Protein AF-A0AAE0YCP2-F1 (afdb_monomer)

Organism: NCBI:txid231223

Nearest PDB structures (foldseek):
  4xsq-assembly1_A  TM=8.798E-01  e=7.492E-06  Branchiostoma floridae
  7la8-assembly2_B  TM=8.928E-01  e=1.113E-05  Petromyzon marinus
  3zyo-assembly1_A  TM=9.001E-01  e=2.636E-04  Mus musculus
  5z8x-assembly2_B  TM=7.435E-01  e=1.338E-04  Homo sapiens
  6nig-assembly2_D  TM=6.924E-01  e=7.184E-05  Homo sapiens

Secondary structure (DSSP, 8-state):
-----------------PPP-TT--TTEEEE-SSS--EEEE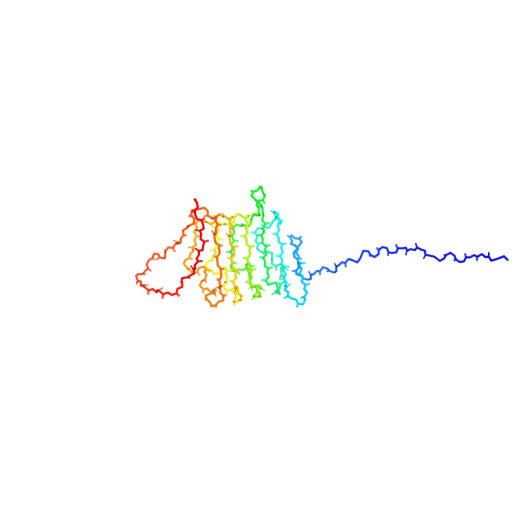--TT--S--TTS-TT--EEEEE--SSS-B---EE-GGGGTT-TT--EEEEESB---EE-TTTTTT-TT--EEE--SS---EE-TTTTGGGTTT--EEE-TT-TT-EEPP-SS------------B----

InterPro domains:
  IPR001611 Leucine-rich repeat [PF13855] (85-143)
  IPR001611 Leucine-rich repeat [PS51450] (109-130)
  IPR003591 Leucine-rich repeat, typical subtype [SM00369] (83-106)
  IPR003591 Leucine-rich repeat, typical subtype [SM00369] (107-130)
  IPR032675 Leucine-rich repeat domain superfamily [G3DSA:3.80.10.10] (21-161)
  IPR051432 Voltage and calcium-activated potassium channel auxiliary protein [PTHR46473] (5-148)

Solvent-accessible surface area (backbone atoms only — not comparable to full-atom values): 9627 Å² total; per-residue (Å²): 135,93,79,80,84,83,76,80,83,76,78,74,78,71,71,77,72,72,73,76,64,81,40,55,44,91,60,38,53,64,50,72,70,101,82,61,27,36,38,42,30,59,42,72,81,41,48,60,60,68,84,49,51,36,50,68,31,24,33,42,37,41,45,38,37,94,93,55,48,19,54,27,37,56,45,44,41,75,54,39,62,66,33,45,47,22,32,33,43,36,41,30,23,32,50,30,39,45,64,42,54,52,24,50,51,60,28,68,48,25,28,35,42,33,50,27,43,26,47,29,40,55,45,54,81,50,36,59,58,63,28,69,90,42,52,76,44,47,35,45,27,54,26,70,76,57,43,77,47,76,76,87,85,72,96,72,92,76,94,83,76,84,71,72,68,51,59,63,80,130

Structure (mmCIF, N/CA/C/O backbone):
data_AF-A0AAE0YCP2-F1
#
_entry.id   AF-A0AAE0YCP2-F1
#
loop_
_atom_site.group_PDB
_atom_site.id
_atom_site.type_symbol
_atom_site.label_atom_id
_atom_site.label_alt_id
_atom_site.label_comp_id
_atom_site.label_asym_id
_atom_site.label_entity_id
_atom_site.label_seq_id
_atom_site.pdbx_PDB_ins_code
_atom_site.Cartn_x
_atom_site.Cartn_y
_atom_site.Cartn_z
_atom_site.occupancy
_atom_site.B_iso_or_equiv
_atom_site.auth_seq_id
_atom_site.auth_comp_id
_atom_site.auth_asym_id
_atom_site.auth_atom_id
_atom_site.pdbx_PDB_model_num
ATOM 1 N N . MET A 1 1 ? 56.111 -36.171 -32.754 1.00 43.03 1 MET A N 1
ATOM 2 C CA . MET A 1 1 ? 55.865 -34.806 -32.250 1.00 43.03 1 MET A CA 1
ATOM 3 C C . MET A 1 1 ? 54.371 -34.660 -32.035 1.00 43.03 1 MET A C 1
ATOM 5 O O . MET A 1 1 ? 53.627 -34.749 -33.002 1.00 43.03 1 MET A O 1
ATOM 9 N N . LEU A 1 2 ? 53.944 -34.565 -30.774 1.00 36.25 2 LEU A N 1
ATOM 10 C CA . LEU A 1 2 ? 52.559 -34.279 -30.406 1.00 36.25 2 LEU A CA 1
ATOM 11 C C . LEU A 1 2 ? 52.202 -32.866 -30.884 1.00 36.25 2 LEU A C 1
ATOM 13 O O . LEU A 1 2 ? 52.979 -31.943 -30.649 1.00 36.25 2 LEU A O 1
ATOM 17 N N . SER A 1 3 ? 51.030 -32.685 -31.489 1.00 43.91 3 SER A N 1
ATOM 18 C CA . SER A 1 3 ? 50.400 -31.367 -31.561 1.00 43.91 3 SER A CA 1
ATOM 19 C C . SER A 1 3 ? 49.013 -31.469 -30.942 1.00 43.91 3 SER A C 1
ATOM 21 O O . SER A 1 3 ? 48.233 -32.369 -31.250 1.00 43.91 3 SER A O 1
ATOM 23 N N . ILE A 1 4 ? 48.812 -30.618 -29.947 1.00 54.03 4 ILE A N 1
ATOM 24 C CA . ILE A 1 4 ? 47.793 -30.691 -28.911 1.00 54.03 4 ILE A CA 1
ATOM 25 C C . ILE A 1 4 ? 46.485 -30.133 -29.473 1.00 54.03 4 ILE A C 1
ATOM 27 O O . ILE A 1 4 ? 46.449 -29.053 -30.058 1.00 54.03 4 ILE A O 1
ATOM 31 N N . ILE A 1 5 ? 45.413 -30.894 -29.281 1.00 50.81 5 ILE A N 1
ATOM 32 C CA . ILE A 1 5 ? 44.034 -30.524 -29.587 1.00 50.81 5 ILE A CA 1
ATOM 33 C C . ILE A 1 5 ? 43.684 -29.317 -28.703 1.00 50.81 5 ILE A C 1
ATOM 35 O O . ILE A 1 5 ? 43.556 -29.455 -27.489 1.00 50.81 5 ILE A O 1
ATOM 39 N N . SER A 1 6 ? 43.575 -28.125 -29.294 1.00 51.97 6 SER A N 1
ATOM 40 C CA . SER A 1 6 ? 43.161 -26.909 -28.584 1.00 51.97 6 SER A CA 1
ATOM 41 C C . SER A 1 6 ? 41.648 -26.947 -28.369 1.00 51.97 6 SER A C 1
ATOM 43 O O . SER A 1 6 ? 40.854 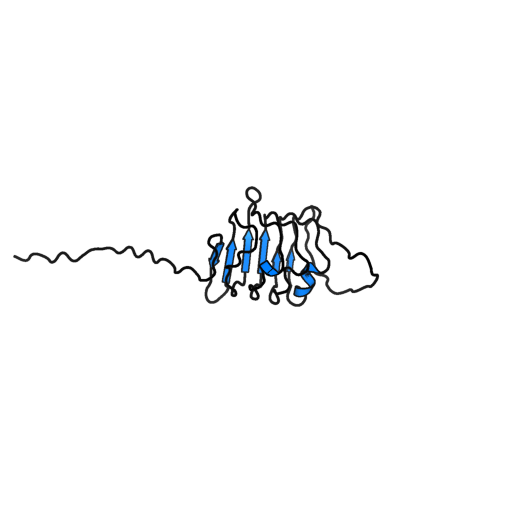-26.525 -29.211 1.00 51.97 6 SER A O 1
ATOM 45 N N . THR A 1 7 ? 41.240 -27.553 -27.259 1.00 54.31 7 THR A N 1
ATOM 46 C CA . THR A 1 7 ? 39.852 -27.626 -26.808 1.00 54.31 7 THR A CA 1
ATOM 47 C C . THR A 1 7 ? 39.374 -26.243 -26.370 1.00 54.31 7 THR A C 1
ATOM 49 O O . THR A 1 7 ? 39.751 -25.748 -25.311 1.00 54.31 7 THR A O 1
ATOM 52 N N . THR A 1 8 ? 38.555 -25.628 -27.221 1.00 54.62 8 THR A N 1
ATOM 53 C CA . THR A 1 8 ? 37.455 -24.698 -26.911 1.00 54.62 8 THR A CA 1
ATOM 54 C C . THR A 1 8 ? 37.355 -24.231 -25.452 1.00 54.62 8 THR A C 1
ATOM 56 O O . THR A 1 8 ? 36.680 -24.859 -24.638 1.00 54.62 8 THR A O 1
ATOM 59 N N . LEU A 1 9 ? 37.925 -23.064 -25.146 1.00 51.62 9 LEU A N 1
ATOM 60 C CA . LEU A 1 9 ? 37.576 -22.299 -23.947 1.00 51.62 9 LEU A CA 1
ATOM 61 C C . LEU A 1 9 ? 36.580 -21.191 -24.323 1.00 51.62 9 LEU A C 1
ATOM 63 O O . LEU A 1 9 ? 36.848 -20.001 -24.186 1.00 51.62 9 LEU A O 1
ATOM 67 N N . LEU A 1 10 ? 35.412 -21.588 -24.836 1.00 52.69 10 LEU A N 1
ATOM 68 C CA . LEU A 1 10 ? 34.235 -20.725 -24.800 1.00 52.69 10 LEU A CA 1
ATOM 69 C C . LEU A 1 10 ? 33.736 -20.762 -23.359 1.00 52.69 10 LEU A C 1
ATOM 71 O O . LEU A 1 10 ? 32.923 -21.608 -22.990 1.00 52.69 10 LEU A O 1
ATOM 75 N N . ILE A 1 11 ? 34.268 -19.864 -22.532 1.00 58.19 11 ILE A N 1
ATOM 76 C CA . ILE A 1 11 ? 33.662 -19.528 -21.249 1.00 58.19 11 ILE A CA 1
ATOM 77 C C . ILE A 1 11 ? 32.312 -18.905 -21.600 1.00 58.19 11 ILE A C 1
ATOM 79 O O . ILE A 1 11 ? 32.200 -17.705 -21.839 1.00 58.19 11 ILE A O 1
ATOM 83 N N . TRP A 1 12 ? 31.284 -19.747 -21.697 1.00 53.09 12 TRP A N 1
ATOM 84 C CA . TRP A 1 12 ? 29.914 -19.296 -21.571 1.00 53.09 12 TRP A CA 1
ATOM 85 C C . TRP A 1 12 ? 29.815 -18.745 -20.159 1.00 53.09 12 TRP A C 1
ATOM 87 O O . TRP A 1 12 ? 29.611 -19.484 -19.195 1.00 53.09 12 TRP A O 1
ATOM 97 N N . LEU A 1 13 ? 30.002 -17.433 -20.037 1.00 55.81 13 LEU A N 1
ATOM 98 C CA . LEU A 1 13 ? 29.463 -16.682 -18.925 1.00 55.81 13 LEU A CA 1
ATOM 99 C C . LEU A 1 13 ? 27.942 -16.835 -19.053 1.00 55.81 13 LEU A C 1
ATOM 101 O O . LEU A 1 13 ? 27.254 -16.012 -19.651 1.00 55.81 13 LEU A O 1
ATOM 105 N N . PHE A 1 14 ? 27.419 -17.961 -18.567 1.00 55.09 14 PHE A N 1
ATOM 106 C CA . PHE A 1 14 ? 26.016 -18.096 -18.247 1.00 55.09 14 PHE A CA 1
ATOM 107 C C . PHE A 1 14 ? 25.784 -17.072 -17.139 1.00 55.09 14 PHE A C 1
ATOM 109 O O . PHE A 1 14 ? 25.899 -17.368 -15.952 1.00 55.09 14 PHE A O 1
ATOM 116 N N . CYS A 1 15 ? 25.458 -15.839 -17.530 1.00 54.16 15 CYS A N 1
ATOM 117 C CA . CYS A 1 15 ? 24.497 -15.079 -16.759 1.00 54.16 15 CYS A CA 1
ATOM 118 C C . CYS A 1 15 ? 23.313 -16.027 -16.626 1.00 54.16 15 CYS A C 1
ATOM 120 O O . CYS A 1 15 ? 22.592 -16.260 -17.596 1.00 54.16 15 CYS A O 1
ATOM 122 N N . ALA A 1 16 ? 23.177 -16.658 -15.461 1.00 58.97 16 ALA A N 1
ATOM 123 C CA . ALA A 1 16 ? 21.935 -17.283 -15.078 1.00 58.97 16 ALA A CA 1
ATOM 124 C C . ALA A 1 16 ? 20.911 -16.151 -15.117 1.00 58.97 16 ALA A C 1
ATOM 126 O O . ALA A 1 16 ? 20.807 -15.355 -14.186 1.00 58.97 16 ALA A O 1
ATOM 127 N N . VAL A 1 17 ? 20.240 -16.004 -16.259 1.00 60.31 17 VAL A N 1
ATOM 128 C CA . VAL A 1 17 ? 19.098 -15.119 -16.381 1.00 60.31 17 VAL A CA 1
ATOM 129 C C . VAL A 1 17 ? 18.088 -15.747 -15.443 1.00 60.31 17 VAL A C 1
ATOM 131 O O . VAL A 1 17 ? 17.510 -16.787 -15.757 1.00 60.31 17 VAL A O 1
ATOM 134 N N . ALA A 1 18 ? 17.972 -15.186 -14.238 1.00 58.06 18 ALA A N 1
ATOM 135 C CA . ALA A 1 18 ? 16.920 -15.557 -13.316 1.00 58.06 18 ALA A CA 1
ATOM 136 C C . ALA A 1 18 ? 15.622 -15.487 -14.120 1.00 58.06 18 ALA A C 1
ATOM 138 O O . ALA A 1 18 ? 15.302 -14.439 -14.687 1.00 58.06 18 ALA A O 1
ATOM 139 N N . ALA A 1 19 ? 14.945 -16.629 -14.269 1.00 56.66 19 ALA A N 1
ATOM 140 C CA . ALA A 1 19 ? 13.695 -16.669 -15.003 1.00 56.66 19 ALA A CA 1
ATOM 141 C C . ALA A 1 19 ? 12.783 -15.586 -14.409 1.00 56.66 19 ALA A C 1
ATOM 143 O O . ALA A 1 19 ? 12.698 -15.497 -13.178 1.00 56.66 19 ALA A O 1
ATOM 144 N N . PRO A 1 20 ? 12.142 -14.741 -15.235 1.00 56.66 20 PRO A N 1
ATOM 145 C CA . PRO A 1 20 ? 11.262 -13.713 -14.714 1.00 56.66 20 PRO A CA 1
ATOM 146 C C . PRO A 1 20 ? 10.226 -14.397 -13.830 1.00 56.66 20 PRO A C 1
ATOM 148 O O . PRO A 1 20 ? 9.529 -15.317 -14.272 1.00 56.66 20 PRO A O 1
ATOM 151 N N . VAL A 1 21 ? 10.161 -13.980 -12.564 1.00 61.09 21 VAL A N 1
ATOM 152 C CA . VAL A 1 21 ? 9.118 -14.436 -11.648 1.00 61.09 21 VAL A CA 1
ATOM 153 C C . VAL A 1 21 ? 7.797 -14.110 -12.336 1.00 61.09 21 VAL A C 1
ATOM 155 O O . VAL A 1 21 ? 7.502 -12.942 -12.603 1.00 61.09 21 VAL A O 1
ATOM 158 N N . ARG A 1 22 ? 7.036 -15.144 -12.716 1.00 72.50 22 ARG A N 1
ATOM 159 C CA . ARG A 1 22 ? 5.749 -14.952 -13.389 1.00 72.50 22 ARG A CA 1
ATOM 160 C C . ARG A 1 22 ? 4.887 -14.059 -12.502 1.00 72.50 22 ARG A C 1
ATOM 162 O O . ARG A 1 22 ? 4.671 -14.371 -11.335 1.00 72.50 22 ARG A O 1
ATOM 169 N N . GLY A 1 23 ? 4.409 -12.957 -13.066 1.00 79.44 23 GLY A N 1
ATOM 170 C CA . GLY A 1 23 ? 3.607 -11.992 -12.326 1.00 79.44 23 GLY A CA 1
ATOM 171 C C . GLY A 1 23 ? 4.407 -11.015 -11.452 1.00 79.44 23 GLY A C 1
ATOM 172 O O . GLY A 1 23 ? 3.930 -10.613 -10.394 1.00 79.44 23 GLY A O 1
ATOM 173 N N . CYS A 1 24 ? 5.625 -10.637 -11.859 1.00 90.00 24 CYS A N 1
ATOM 174 C CA . CYS A 1 24 ? 6.301 -9.460 -11.312 1.00 90.00 24 CYS A CA 1
ATOM 175 C C . CYS A 1 24 ? 6.319 -8.310 -12.343 1.00 90.00 24 CYS A C 1
ATOM 177 O O . CYS A 1 24 ? 6.871 -8.490 -13.432 1.00 90.00 24 CYS A O 1
ATOM 179 N N . PRO A 1 25 ? 5.714 -7.146 -12.044 1.00 91.19 25 PRO A N 1
ATOM 180 C CA . PRO A 1 25 ? 5.805 -5.950 -12.884 1.00 91.19 25 PRO A CA 1
ATOM 181 C C . PRO A 1 25 ? 7.247 -5.434 -12.995 1.00 91.19 25 PRO A C 1
ATOM 183 O O . PRO A 1 25 ? 7.996 -5.517 -12.029 1.00 91.19 25 PRO A O 1
ATOM 186 N N . LEU A 1 26 ? 7.610 -4.819 -14.129 1.00 90.06 26 LEU A N 1
ATOM 187 C CA . LEU A 1 26 ? 8.951 -4.238 -14.344 1.00 90.06 26 LEU A CA 1
ATOM 188 C C . LEU A 1 26 ? 9.289 -3.102 -13.365 1.00 90.06 26 LEU A C 1
ATOM 190 O O . LEU A 1 26 ? 10.450 -2.878 -13.044 1.00 90.06 26 LEU A O 1
ATOM 194 N N . ASP A 1 27 ? 8.265 -2.408 -12.876 1.00 91.62 27 ASP A N 1
ATOM 195 C CA . ASP A 1 27 ? 8.377 -1.308 -11.917 1.00 91.62 27 ASP A CA 1
ATOM 196 C C . ASP A 1 27 ? 8.458 -1.769 -10.450 1.00 91.62 27 ASP A C 1
ATOM 198 O O . ASP A 1 27 ? 8.415 -0.950 -9.524 1.00 91.62 27 ASP A O 1
ATOM 202 N N . CYS A 1 28 ? 8.543 -3.083 -10.235 1.00 93.44 28 CYS A N 1
ATOM 203 C CA . CYS A 1 28 ? 8.571 -3.709 -8.926 1.00 93.44 28 CYS A CA 1
ATOM 204 C C . CYS A 1 28 ? 9.706 -4.730 -8.826 1.00 93.44 28 CYS A C 1
ATOM 206 O O . CYS A 1 28 ? 10.074 -5.408 -9.781 1.00 93.44 28 CYS A O 1
ATOM 208 N N . ILE A 1 29 ? 10.219 -4.885 -7.613 1.00 93.06 29 ILE A N 1
ATOM 209 C CA . ILE A 1 29 ? 11.109 -5.970 -7.227 1.00 93.06 29 ILE A CA 1
ATOM 210 C C . ILE A 1 29 ? 10.263 -6.967 -6.447 1.00 93.06 29 ILE A C 1
ATOM 212 O O . ILE A 1 29 ? 9.709 -6.631 -5.397 1.00 93.06 29 ILE A O 1
ATOM 216 N N . CYS A 1 30 ? 10.158 -8.188 -6.961 1.00 91.62 30 CYS A N 1
ATOM 217 C CA . CYS A 1 30 ? 9.442 -9.261 -6.288 1.00 91.62 30 CYS A CA 1
ATOM 218 C C . CYS A 1 30 ? 10.422 -10.306 -5.774 1.00 91.62 30 CYS A C 1
ATOM 220 O O . CYS A 1 30 ? 11.332 -10.726 -6.488 1.00 91.62 30 CYS A O 1
ATOM 222 N N . SER A 1 31 ? 10.208 -10.754 -4.545 1.00 90.19 31 SER A N 1
ATOM 223 C CA . SER A 1 31 ? 10.920 -11.882 -3.958 1.00 90.19 31 SER A CA 1
ATOM 224 C C . SER A 1 31 ? 9.904 -12.911 -3.480 1.00 90.19 31 SER A C 1
ATOM 226 O O . SER A 1 31 ? 8.860 -12.570 -2.926 1.00 90.19 31 SER A O 1
ATOM 228 N N . GLY A 1 32 ? 10.176 -14.181 -3.760 1.00 73.06 32 GLY A N 1
ATOM 229 C CA . GLY A 1 32 ? 9.270 -15.277 -3.440 1.00 73.06 32 GLY A CA 1
ATOM 230 C C . GLY A 1 32 ? 10.020 -16.596 -3.308 1.00 73.06 32 GLY A C 1
ATOM 231 O O . GLY A 1 32 ? 11.045 -16.806 -3.957 1.00 73.06 32 GLY A O 1
ATOM 232 N N . GLY A 1 33 ? 9.506 -17.458 -2.434 1.00 67.06 33 GLY A N 1
ATOM 233 C CA . GLY A 1 33 ? 10.043 -18.769 -2.073 1.00 67.06 33 GLY A CA 1
ATOM 234 C C . GLY A 1 33 ? 9.024 -19.526 -1.213 1.00 67.06 33 GLY A C 1
ATOM 235 O O . GLY A 1 33 ? 7.832 -19.259 -1.300 1.00 67.06 33 GLY A O 1
ATOM 236 N N . SER A 1 34 ? 9.467 -20.434 -0.346 1.00 54.31 34 SER A N 1
ATOM 237 C CA . SER A 1 34 ? 8.606 -21.277 0.504 1.00 54.31 34 SER A CA 1
ATOM 238 C C . SER A 1 34 ? 8.003 -20.589 1.747 1.00 54.31 34 SER A C 1
ATOM 240 O O . SER A 1 34 ? 7.482 -21.291 2.609 1.00 54.31 34 SER A O 1
ATOM 242 N N . ILE A 1 35 ? 8.097 -19.256 1.887 1.00 63.50 35 ILE A N 1
ATOM 243 C CA . ILE A 1 35 ? 7.820 -18.565 3.165 1.00 63.50 35 ILE A CA 1
ATOM 244 C C . ILE A 1 35 ? 6.844 -17.381 3.023 1.00 63.50 35 ILE A C 1
ATOM 246 O O . ILE A 1 35 ? 5.820 -17.410 3.686 1.00 63.50 35 ILE A O 1
ATOM 250 N N . GLU A 1 36 ? 7.112 -16.376 2.179 1.00 72.19 36 GLU A N 1
ATOM 251 C CA . GLU A 1 36 ? 6.173 -15.272 1.873 1.00 72.19 36 GLU A CA 1
ATOM 252 C C . GLU A 1 36 ? 6.510 -14.679 0.492 1.00 72.19 36 GLU A C 1
ATOM 254 O O . GLU A 1 36 ? 7.691 -14.526 0.157 1.00 72.19 36 GLU A O 1
ATOM 259 N N . THR A 1 37 ? 5.504 -14.286 -0.297 1.00 88.44 37 THR A N 1
ATOM 260 C CA . THR A 1 37 ? 5.731 -13.567 -1.568 1.00 88.44 37 THR A CA 1
ATOM 261 C C . THR A 1 37 ? 5.608 -12.061 -1.359 1.00 88.44 37 THR A C 1
ATOM 263 O O . THR A 1 37 ? 4.542 -11.551 -1.001 1.00 88.44 37 THR A O 1
ATOM 266 N N . ARG A 1 38 ? 6.690 -11.326 -1.622 1.00 93.75 38 ARG A N 1
ATOM 267 C CA . ARG A 1 38 ? 6.783 -9.877 -1.422 1.00 93.75 38 ARG A CA 1
ATOM 268 C C . ARG A 1 38 ? 6.906 -9.153 -2.753 1.00 93.75 38 ARG A C 1
ATOM 270 O O . ARG A 1 38 ? 7.651 -9.588 -3.628 1.00 93.75 38 ARG A O 1
ATOM 277 N N . ALA A 1 39 ? 6.222 -8.024 -2.879 1.00 95.06 39 ALA A N 1
ATOM 278 C CA . ALA A 1 39 ? 6.374 -7.092 -3.987 1.00 95.06 39 ALA A CA 1
ATOM 279 C C . ALA A 1 39 ? 6.696 -5.696 -3.447 1.00 95.06 39 ALA A C 1
ATOM 281 O O . ALA A 1 39 ? 5.963 -5.153 -2.618 1.00 95.06 39 ALA A O 1
ATOM 282 N N . MET A 1 40 ? 7.803 -5.123 -3.911 1.00 96.44 40 MET A N 1
ATOM 283 C CA . MET A 1 40 ? 8.272 -3.792 -3.537 1.00 96.44 40 MET A CA 1
ATOM 284 C C . MET A 1 40 ? 8.332 -2.917 -4.781 1.00 96.44 40 MET A C 1
ATOM 286 O O . MET A 1 40 ? 9.087 -3.209 -5.702 1.00 96.44 40 MET A O 1
ATOM 290 N N . CYS A 1 41 ? 7.561 -1.839 -4.807 1.00 96.69 41 CYS A N 1
ATOM 291 C CA . CYS A 1 41 ? 7.468 -0.954 -5.958 1.00 96.69 41 CYS A CA 1
ATOM 292 C C . CYS A 1 41 ? 7.774 0.489 -5.544 1.00 96.69 41 CYS A C 1
ATOM 294 O O . CYS A 1 41 ? 7.244 0.993 -4.553 1.00 96.69 41 CYS A O 1
ATOM 296 N N . SER A 1 42 ? 8.624 1.168 -6.309 1.00 96.50 42 SER A N 1
ATOM 297 C CA . SER A 1 42 ? 9.061 2.543 -6.013 1.00 96.50 42 SER A CA 1
ATOM 298 C C . SER A 1 42 ? 9.212 3.409 -7.265 1.00 96.50 42 SER A C 1
ATOM 300 O O . SER A 1 42 ? 9.791 4.492 -7.209 1.00 96.50 42 SER A O 1
ATOM 302 N N . SER A 1 43 ? 8.742 2.920 -8.414 1.00 93.44 43 SER A N 1
ATOM 303 C CA . SER A 1 43 ? 8.900 3.601 -9.697 1.00 93.44 43 SER A CA 1
ATOM 304 C C . SER A 1 43 ? 8.000 4.842 -9.793 1.00 93.44 43 SER A C 1
ATOM 306 O O . SER A 1 43 ? 6.822 4.779 -9.420 1.00 93.44 43 SER A O 1
ATOM 308 N N . PRO A 1 44 ? 8.499 5.966 -10.342 1.00 93.44 44 PRO A N 1
ATOM 309 C CA . PRO A 1 44 ? 7.730 7.200 -10.483 1.00 93.44 44 PRO A CA 1
ATOM 310 C C . PRO A 1 44 ? 6.638 7.123 -11.562 1.00 93.44 44 PRO A C 1
ATOM 312 O O . PRO A 1 44 ? 5.917 8.094 -11.758 1.00 93.44 44 PRO A O 1
ATOM 315 N N . VAL A 1 45 ? 6.497 6.005 -12.281 1.00 94.31 45 VAL A N 1
ATOM 316 C CA . VAL A 1 45 ? 5.441 5.823 -13.296 1.00 94.31 45 VAL A CA 1
ATOM 317 C C . VAL A 1 45 ? 4.193 5.133 -12.743 1.00 94.31 45 VAL A C 1
ATOM 319 O O . VAL A 1 45 ? 3.164 5.087 -13.417 1.00 94.31 45 VAL A O 1
ATOM 322 N N . ILE A 1 46 ? 4.264 4.612 -11.515 1.00 95.50 46 ILE A N 1
ATOM 323 C CA . ILE A 1 46 ? 3.170 3.873 -10.883 1.00 95.50 46 ILE A CA 1
ATOM 324 C C . ILE A 1 46 ? 2.062 4.847 -10.491 1.00 95.50 46 ILE A C 1
ATOM 326 O O . ILE A 1 46 ? 2.232 5.685 -9.606 1.00 95.50 46 ILE A O 1
ATOM 330 N N . LYS A 1 47 ? 0.908 4.699 -11.142 1.00 96.44 47 LYS A N 1
ATOM 331 C CA . LYS A 1 47 ? -0.307 5.485 -10.871 1.00 96.44 47 LYS A CA 1
ATOM 332 C C . LYS A 1 47 ? -1.430 4.668 -10.233 1.00 96.44 47 LYS A C 1
ATOM 334 O O . LYS A 1 47 ? -2.330 5.256 -9.647 1.00 96.44 47 LYS A O 1
ATOM 339 N N . THR A 1 48 ? -1.370 3.344 -10.347 1.00 95.88 48 THR A N 1
ATOM 340 C CA . THR A 1 48 ? -2.314 2.369 -9.777 1.00 95.88 48 THR A CA 1
ATOM 341 C C . THR A 1 48 ? -1.541 1.155 -9.268 1.00 95.88 48 THR A C 1
ATOM 343 O O . THR A 1 48 ? -0.347 1.019 -9.550 1.00 95.88 48 THR A O 1
ATOM 346 N N . ILE A 1 49 ? -2.196 0.255 -8.531 1.00 96.44 49 ILE A N 1
ATOM 347 C CA . ILE A 1 49 ? -1.566 -1.014 -8.152 1.00 96.44 49 ILE A CA 1
ATOM 348 C C . ILE A 1 49 ? -1.310 -1.839 -9.432 1.00 96.44 49 ILE A C 1
ATOM 350 O O . ILE A 1 49 ? -2.241 -2.045 -10.216 1.00 96.44 49 ILE A O 1
ATOM 354 N N . PRO A 1 50 ? -0.071 -2.302 -9.698 1.00 94.00 50 PRO A N 1
ATOM 355 C CA . PRO A 1 50 ? 0.225 -3.022 -10.934 1.00 94.00 50 PRO A CA 1
ATOM 356 C C . PRO A 1 50 ? -0.552 -4.343 -11.050 1.00 94.00 50 PRO A C 1
ATOM 358 O O . PRO A 1 50 ? -0.344 -5.276 -10.277 1.00 94.00 50 PRO A O 1
ATOM 361 N N . GLY A 1 51 ? -1.414 -4.461 -12.064 1.00 91.19 51 GLY A N 1
ATOM 362 C 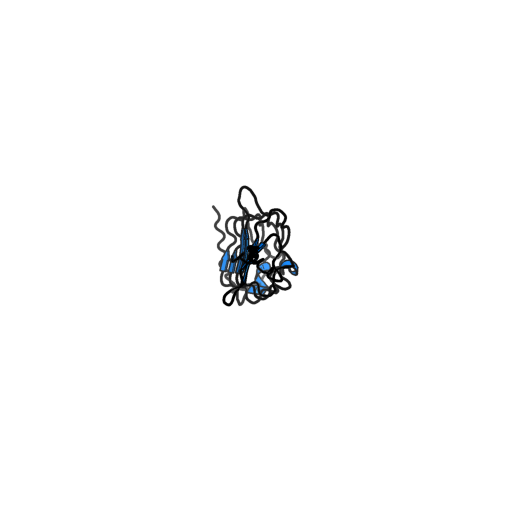CA . GLY A 1 51 ? -2.287 -5.632 -12.241 1.00 91.19 51 GLY A CA 1
ATOM 363 C C . GLY A 1 51 ? -1.569 -6.940 -12.597 1.00 91.19 51 GLY A C 1
ATOM 364 O O . GLY A 1 51 ? -2.180 -8.005 -12.544 1.00 91.19 51 GLY A O 1
ATOM 365 N N . SER A 1 52 ? -0.282 -6.880 -12.956 1.00 91.00 52 SER A N 1
ATOM 366 C CA . SER A 1 52 ? 0.543 -8.061 -13.220 1.00 91.00 52 SER A CA 1
ATOM 367 C C . SER A 1 52 ? 1.137 -8.687 -11.960 1.00 91.00 52 SER A C 1
ATOM 369 O O . SER A 1 52 ? 1.805 -9.703 -12.094 1.00 91.00 52 SER A O 1
ATOM 371 N N . LEU A 1 53 ? 0.900 -8.131 -10.766 1.00 92.44 53 LEU A N 1
ATOM 372 C CA . LEU A 1 53 ? 1.319 -8.743 -9.505 1.00 92.44 53 LEU A CA 1
ATOM 373 C C . LEU A 1 53 ? 0.748 -10.162 -9.342 1.00 92.44 53 LEU A C 1
ATOM 375 O O . LEU A 1 53 ? -0.406 -10.443 -9.674 1.00 92.44 53 LEU A O 1
ATOM 379 N N . SER A 1 54 ? 1.572 -11.064 -8.812 1.00 91.81 54 SER A N 1
ATOM 380 C CA . SER A 1 54 ? 1.190 -12.447 -8.543 1.00 91.81 54 SER A CA 1
ATOM 381 C C . SER A 1 54 ? 0.013 -12.524 -7.571 1.00 91.81 54 SER A C 1
ATOM 383 O O . SER A 1 54 ? -0.027 -11.841 -6.551 1.00 91.81 54 SER A O 1
ATOM 385 N N . ARG A 1 55 ? -0.922 -13.442 -7.831 1.00 92.75 55 ARG A N 1
ATOM 386 C CA . ARG A 1 55 ? -2.052 -13.715 -6.923 1.00 92.75 55 ARG A CA 1
ATOM 387 C C . ARG A 1 55 ? -1.605 -14.237 -5.556 1.00 92.75 55 ARG A C 1
ATOM 389 O O . ARG A 1 55 ? -2.358 -14.143 -4.596 1.00 92.75 55 ARG A O 1
ATOM 396 N N . ALA A 1 56 ? -0.391 -14.782 -5.489 1.00 92.12 56 ALA A N 1
ATOM 397 C CA . ALA A 1 56 ? 0.230 -15.268 -4.264 1.00 92.12 56 ALA A CA 1
ATOM 398 C C . ALA A 1 56 ? 0.944 -14.162 -3.468 1.00 92.12 56 ALA A C 1
ATOM 400 O O . ALA A 1 56 ? 1.560 -14.468 -2.457 1.00 92.12 56 ALA A O 1
ATOM 401 N N . THR A 1 57 ? 0.933 -12.899 -3.920 1.00 93.56 57 THR A N 1
ATOM 402 C CA . THR A 1 57 ? 1.557 -11.798 -3.177 1.00 93.56 57 THR A CA 1
ATOM 403 C C . THR A 1 57 ? 0.880 -11.618 -1.820 1.00 93.56 57 THR A C 1
ATOM 405 O O . THR A 1 57 ? -0.311 -11.331 -1.735 1.00 93.56 57 THR A O 1
ATOM 408 N N . GLU A 1 58 ? 1.678 -11.734 -0.764 1.00 95.69 58 GLU A N 1
ATOM 409 C CA . GLU A 1 58 ? 1.253 -11.618 0.631 1.00 95.69 58 GLU A CA 1
ATOM 410 C C . GLU A 1 58 ? 1.605 -10.247 1.214 1.00 95.69 58 GLU A C 1
ATOM 412 O O . GLU A 1 58 ? 0.859 -9.685 2.019 1.00 95.69 58 GLU A O 1
ATOM 417 N N . ILE A 1 59 ? 2.732 -9.677 0.780 1.00 96.25 59 ILE A N 1
ATOM 418 C CA . ILE A 1 59 ? 3.205 -8.374 1.245 1.00 96.25 59 ILE A CA 1
ATOM 419 C C . ILE A 1 59 ? 3.416 -7.455 0.053 1.00 96.25 59 ILE A C 1
ATOM 421 O O . ILE A 1 59 ? 4.283 -7.698 -0.789 1.00 96.25 59 ILE A O 1
ATOM 425 N N . LEU A 1 60 ? 2.664 -6.358 0.024 1.00 97.50 60 LEU A N 1
ATOM 426 C CA . LEU A 1 60 ? 2.811 -5.302 -0.970 1.00 97.50 60 LEU A CA 1
ATOM 427 C C . LEU A 1 60 ? 3.334 -4.031 -0.306 1.00 97.50 60 LEU A C 1
ATOM 429 O O . LEU A 1 60 ? 2.717 -3.489 0.610 1.00 97.50 60 LEU A O 1
ATOM 433 N N . THR A 1 61 ? 4.468 -3.540 -0.798 1.00 98.06 61 THR A N 1
ATOM 434 C CA . THR A 1 61 ? 5.020 -2.238 -0.426 1.00 98.06 61 THR A CA 1
ATOM 435 C C . THR A 1 61 ? 5.096 -1.342 -1.652 1.00 98.06 61 THR A C 1
ATOM 437 O O . THR A 1 61 ? 5.814 -1.656 -2.597 1.00 98.06 61 THR A O 1
ATOM 440 N N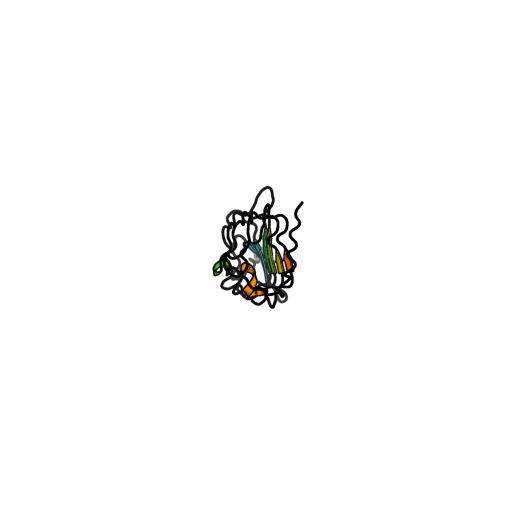 . ILE A 1 62 ? 4.403 -0.206 -1.619 1.00 98.12 62 ILE A N 1
ATOM 441 C CA . ILE A 1 62 ? 4.593 0.892 -2.569 1.00 98.12 62 ILE A CA 1
ATOM 442 C C . ILE A 1 62 ? 5.158 2.073 -1.799 1.00 98.12 62 ILE A C 1
ATOM 444 O O . ILE A 1 62 ? 4.507 2.618 -0.905 1.00 98.12 62 ILE A O 1
ATOM 448 N N . GLN A 1 63 ? 6.393 2.448 -2.107 1.00 97.19 63 GLN A N 1
ATOM 449 C CA . GLN A 1 63 ? 7.100 3.441 -1.316 1.00 97.19 63 GLN A CA 1
ATOM 450 C C . GLN A 1 63 ? 7.879 4.414 -2.192 1.00 97.19 63 GLN A C 1
ATOM 452 O O . GLN A 1 63 ? 8.742 4.014 -2.967 1.00 97.19 63 GLN A O 1
ATOM 457 N N . GLY A 1 64 ? 7.584 5.702 -2.020 1.00 96.75 64 GLY A N 1
ATOM 458 C CA . GLY A 1 64 ? 8.405 6.798 -2.524 1.00 96.75 64 GLY A CA 1
ATOM 459 C C . GLY A 1 64 ? 9.281 7.410 -1.432 1.00 96.75 64 GLY A C 1
ATOM 460 O O . GLY A 1 64 ? 9.515 6.832 -0.367 1.00 96.75 64 GLY A O 1
ATOM 461 N N . THR A 1 65 ? 9.719 8.638 -1.681 1.00 96.44 65 THR A N 1
ATOM 462 C CA . THR A 1 65 ? 10.411 9.492 -0.708 1.00 96.44 65 THR A CA 1
ATOM 463 C C . THR A 1 65 ? 9.744 10.865 -0.651 1.00 96.44 65 THR A C 1
ATOM 465 O O . THR A 1 65 ? 8.938 11.207 -1.512 1.00 96.44 65 THR A O 1
ATOM 468 N N . GLN A 1 66 ? 10.090 11.688 0.342 1.00 93.06 66 GLN A N 1
ATOM 469 C CA . GLN A 1 66 ? 9.576 13.060 0.417 1.00 93.06 66 GLN A CA 1
ATOM 470 C C . GLN A 1 66 ? 9.988 13.911 -0.798 1.00 93.06 66 GLN A C 1
ATOM 472 O O . GLN A 1 66 ? 9.191 14.715 -1.274 1.00 93.06 66 GLN A O 1
ATOM 477 N N . ALA A 1 67 ? 11.214 13.726 -1.301 1.00 96.12 67 ALA A N 1
ATOM 478 C CA . ALA A 1 67 ? 11.735 14.458 -2.456 1.00 96.12 67 ALA A CA 1
ATOM 479 C C . ALA A 1 67 ? 11.218 13.910 -3.798 1.00 96.12 67 ALA A C 1
ATOM 481 O O . ALA A 1 67 ? 11.089 14.661 -4.759 1.00 96.12 67 ALA A O 1
ATOM 482 N N . SER A 1 68 ? 10.918 12.610 -3.861 1.00 96.25 68 SER A N 1
ATOM 483 C CA . SER A 1 68 ? 10.431 11.926 -5.060 1.00 96.25 68 SER A CA 1
ATOM 484 C C . SER A 1 68 ? 9.288 10.973 -4.685 1.00 96.25 68 SER A C 1
ATOM 486 O O . SER A 1 68 ? 9.539 9.805 -4.356 1.00 96.25 68 SER A O 1
ATOM 488 N N . PRO A 1 69 ? 8.040 11.475 -4.628 1.00 96.81 69 PRO A N 1
ATOM 489 C CA . PRO A 1 69 ? 6.875 10.659 -4.309 1.00 96.81 69 PRO A CA 1
ATOM 490 C C . PRO A 1 69 ? 6.423 9.822 -5.513 1.00 96.81 69 PRO A C 1
ATOM 492 O O . PRO A 1 69 ? 6.548 10.242 -6.663 1.00 96.81 69 PRO A O 1
ATOM 495 N N . VAL A 1 70 ? 5.814 8.665 -5.244 1.00 98.06 70 VAL A N 1
ATOM 496 C CA . VAL A 1 70 ? 5.153 7.852 -6.283 1.00 98.06 70 VAL A CA 1
ATOM 497 C C . VAL A 1 70 ? 3.779 8.463 -6.610 1.00 98.06 70 VAL A C 1
ATOM 499 O O . VAL A 1 70 ? 3.019 8.746 -5.676 1.00 98.06 70 VAL A O 1
ATOM 502 N N . PRO A 1 71 ? 3.403 8.656 -7.891 1.00 97.44 71 PRO A N 1
ATOM 503 C CA . PRO A 1 71 ? 2.166 9.344 -8.271 1.00 97.44 71 PRO A CA 1
ATOM 504 C C . PRO A 1 71 ? 0.905 8.461 -8.200 1.00 97.44 71 PRO A C 1
ATOM 506 O O . PRO A 1 71 ? -0.022 8.632 -8.990 1.00 97.44 71 PRO A O 1
ATOM 509 N N . LEU A 1 72 ? 0.844 7.544 -7.234 1.00 97.94 72 LEU A N 1
ATOM 510 C CA . LEU A 1 72 ? -0.368 6.814 -6.867 1.00 97.94 72 LEU A CA 1
ATOM 511 C C . LEU A 1 72 ? -1.299 7.771 -6.115 1.00 97.94 72 LEU A C 1
ATOM 513 O O . LEU A 1 72 ? -0.914 8.284 -5.067 1.00 97.94 72 LEU A O 1
ATOM 517 N N . THR A 1 73 ? -2.491 8.038 -6.649 1.00 97.69 73 THR A N 1
ATOM 518 C CA . THR A 1 73 ? -3.417 9.061 -6.116 1.00 97.69 73 THR A CA 1
ATOM 519 C C . THR A 1 73 ? -4.682 8.486 -5.493 1.00 97.69 73 THR A C 1
ATOM 521 O O . THR A 1 73 ? -5.284 9.131 -4.632 1.00 97.69 73 THR A O 1
ATOM 524 N N . GLY A 1 74 ? -5.079 7.282 -5.897 1.00 97.38 74 GLY A N 1
ATOM 525 C CA . GLY A 1 74 ? -6.314 6.644 -5.468 1.00 97.38 74 GLY A CA 1
ATOM 526 C C . GLY A 1 74 ? -6.150 5.144 -5.284 1.00 97.38 74 GLY A C 1
ATOM 527 O O . GLY A 1 74 ? -5.288 4.538 -5.917 1.00 97.38 74 GLY A O 1
ATOM 528 N N . LEU A 1 75 ? -6.991 4.567 -4.428 1.00 97.75 75 LEU A N 1
ATOM 529 C CA . LEU A 1 75 ? -7.177 3.122 -4.310 1.00 97.75 75 LEU A CA 1
ATOM 530 C C . LEU A 1 75 ? -8.639 2.771 -4.570 1.00 97.75 75 LEU A C 1
ATOM 532 O O . LEU A 1 75 ? -9.537 3.337 -3.940 1.00 97.75 75 LEU A O 1
ATOM 536 N N . VAL A 1 76 ? -8.864 1.821 -5.471 1.00 96.56 76 VAL A N 1
ATOM 537 C CA . VAL A 1 76 ? -10.187 1.309 -5.847 1.00 96.56 76 VAL A CA 1
ATOM 538 C C . VAL A 1 76 ? -10.230 -0.211 -5.737 1.00 96.56 76 VAL A C 1
ATOM 540 O O . VAL A 1 76 ? -9.201 -0.878 -5.723 1.00 96.56 76 VAL A O 1
ATOM 543 N N . ARG A 1 77 ? -11.429 -0.799 -5.702 1.00 95.06 77 ARG A N 1
ATOM 544 C CA . ARG A 1 77 ? -11.597 -2.253 -5.551 1.00 95.06 77 ARG A CA 1
ATOM 545 C C . ARG A 1 77 ? -10.808 -3.080 -6.572 1.00 95.06 77 ARG A C 1
ATOM 547 O O . ARG A 1 77 ? -10.258 -4.128 -6.234 1.00 95.06 77 ARG A O 1
ATOM 554 N N . SER A 1 78 ? -10.758 -2.630 -7.828 1.00 95.75 78 SER A N 1
ATOM 555 C CA . SER A 1 78 ? -10.079 -3.353 -8.911 1.00 95.75 78 SER A CA 1
ATOM 556 C C . SER A 1 78 ? -8.564 -3.439 -8.730 1.00 95.75 78 SER A C 1
ATOM 558 O O . SER A 1 78 ? -7.969 -4.392 -9.226 1.00 95.75 78 SER A O 1
ATOM 560 N N . ASP A 1 79 ? -7.954 -2.509 -7.991 1.00 96.56 79 ASP A N 1
ATOM 561 C CA . ASP A 1 79 ? -6.511 -2.504 -7.716 1.00 96.56 79 ASP A CA 1
ATOM 562 C C . ASP A 1 79 ? -6.051 -3.768 -6.975 1.00 96.56 79 ASP A C 1
ATOM 564 O O . ASP A 1 79 ? -4.926 -4.234 -7.143 1.00 96.56 79 ASP A O 1
ATOM 568 N N . PHE A 1 80 ? -6.944 -4.350 -6.175 1.00 95.81 80 PHE A N 1
ATOM 569 C CA . PHE A 1 80 ? -6.665 -5.506 -5.329 1.00 95.81 80 PHE A CA 1
ATOM 570 C C . PHE A 1 80 ? -7.426 -6.764 -5.759 1.00 95.81 80 PHE A C 1
ATOM 572 O O . PHE A 1 80 ? -7.407 -7.771 -5.051 1.00 95.81 80 PHE A O 1
ATOM 579 N N . GLY A 1 81 ? -8.094 -6.730 -6.918 1.00 91.44 81 GLY A N 1
ATOM 580 C CA . GLY A 1 81 ? -9.106 -7.716 -7.306 1.00 91.44 81 GLY A CA 1
ATOM 581 C C . GLY A 1 81 ? -8.655 -9.178 -7.204 1.00 91.44 81 GLY A C 1
ATOM 582 O O . GLY A 1 81 ? -9.429 -10.012 -6.740 1.00 91.44 81 GLY A O 1
ATOM 583 N N . ASN A 1 82 ? -7.399 -9.461 -7.568 1.00 89.31 82 ASN A N 1
ATOM 584 C CA . ASN A 1 82 ? -6.813 -10.807 -7.587 1.00 89.31 82 ASN A CA 1
ATOM 585 C C . ASN A 1 82 ? -5.760 -11.052 -6.488 1.00 89.31 82 ASN A C 1
ATOM 587 O O . ASN A 1 82 ? -5.096 -12.087 -6.513 1.00 89.31 82 ASN A O 1
ATOM 591 N N . LEU A 1 83 ? -5.574 -10.112 -5.558 1.00 94.69 83 LEU A N 1
ATOM 592 C CA . LEU A 1 83 ? -4.526 -10.147 -4.530 1.00 94.69 83 LEU A CA 1
ATOM 593 C C . LEU A 1 83 ? -5.090 -10.616 -3.177 1.00 94.69 83 LEU A C 1
ATOM 595 O O . LEU A 1 83 ? -4.878 -9.992 -2.141 1.00 94.69 83 LEU A O 1
ATOM 599 N N . THR A 1 84 ? -5.851 -11.713 -3.190 1.00 94.00 84 THR A N 1
ATOM 600 C CA . THR A 1 84 ? -6.594 -12.225 -2.021 1.00 94.00 84 THR A CA 1
ATOM 601 C C . THR A 1 84 ? -5.699 -12.775 -0.908 1.00 94.00 84 THR A C 1
ATOM 603 O O . THR A 1 84 ? -6.163 -12.960 0.215 1.00 94.00 84 THR A O 1
ATOM 606 N N . GLU A 1 85 ? -4.424 -13.030 -1.212 1.00 94.88 85 GLU A N 1
ATOM 607 C CA . GLU A 1 85 ? -3.418 -13.518 -0.263 1.00 94.88 85 GLU A CA 1
ATOM 608 C C . GLU A 1 85 ? -2.734 -12.401 0.538 1.00 94.88 85 GLU A C 1
ATOM 610 O O . GLU A 1 85 ? -1.965 -12.696 1.449 1.00 94.88 85 GLU A O 1
ATOM 615 N N . LEU A 1 86 ? -3.030 -11.124 0.261 1.00 96.44 86 LEU A N 1
ATOM 616 C CA . LEU A 1 86 ? -2.406 -10.010 0.973 1.00 96.44 86 LEU A CA 1
ATOM 617 C C . LEU A 1 86 ? -2.704 -10.053 2.477 1.00 96.44 86 LEU A C 1
ATOM 619 O O . LEU A 1 86 ? -3.851 -9.952 2.914 1.00 96.44 86 LEU A O 1
ATOM 623 N N . VAL A 1 87 ? -1.634 -10.115 3.268 1.00 96.50 87 VAL A N 1
ATOM 624 C CA . VAL A 1 87 ? -1.652 -10.016 4.733 1.00 96.50 87 VAL A CA 1
ATOM 625 C C . VAL A 1 87 ? -1.162 -8.654 5.218 1.00 96.50 87 VAL A C 1
ATOM 627 O O . VAL A 1 87 ? -1.559 -8.205 6.298 1.00 96.50 87 VAL A O 1
ATOM 630 N N . HIS A 1 88 ? -0.334 -7.972 4.418 1.00 97.19 88 HIS A N 1
ATOM 631 C CA . HIS A 1 88 ? 0.237 -6.670 4.749 1.00 97.19 88 HIS A CA 1
ATOM 632 C C . HIS A 1 88 ? 0.332 -5.760 3.518 1.00 97.19 88 HIS A C 1
ATOM 634 O O . HIS A 1 88 ? 0.964 -6.098 2.517 1.00 97.19 88 HIS A O 1
ATOM 640 N N . ILE A 1 89 ? -0.253 -4.567 3.632 1.00 98.06 89 ILE A N 1
ATOM 641 C CA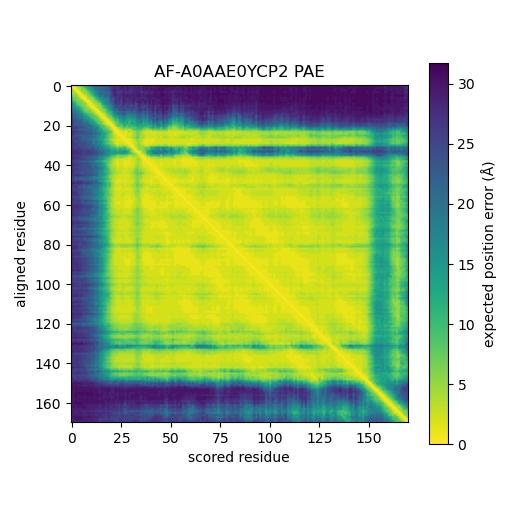 . ILE A 1 89 ? -0.111 -3.478 2.664 1.00 98.06 89 ILE A CA 1
ATOM 642 C C . ILE A 1 89 ? 0.581 -2.290 3.329 1.00 98.06 89 ILE A C 1
ATOM 644 O O . ILE A 1 89 ? 0.115 -1.790 4.355 1.00 98.06 89 ILE A O 1
ATOM 648 N N . LYS A 1 90 ? 1.646 -1.798 2.694 1.00 98.31 90 LYS A N 1
ATOM 649 C CA . LYS A 1 90 ? 2.323 -0.550 3.051 1.00 98.31 90 LYS A CA 1
ATOM 650 C C . LYS A 1 90 ? 2.388 0.380 1.846 1.00 98.31 90 LYS A C 1
ATOM 652 O O . LYS A 1 90 ? 3.046 0.071 0.858 1.00 98.31 90 LYS A O 1
ATOM 657 N N . ILE A 1 91 ? 1.745 1.538 1.944 1.00 98.31 91 ILE A N 1
ATOM 658 C CA . ILE A 1 91 ? 1.747 2.584 0.918 1.00 98.31 91 ILE A CA 1
ATOM 659 C C . ILE A 1 91 ? 2.171 3.890 1.584 1.00 98.31 91 ILE A C 1
ATOM 661 O O . ILE A 1 91 ? 1.430 4.446 2.393 1.00 98.31 91 ILE A O 1
ATOM 665 N N . SER A 1 92 ? 3.377 4.373 1.282 1.00 98.06 92 SER A N 1
ATOM 666 C CA . SER A 1 92 ? 3.941 5.553 1.950 1.00 98.06 92 SER A CA 1
ATOM 667 C C . SER A 1 92 ? 4.694 6.465 1.000 1.00 98.06 92 SER A C 1
ATOM 669 O O . SER A 1 92 ? 5.353 5.994 0.075 1.00 98.06 92 SER A O 1
ATOM 671 N N . PHE A 1 93 ? 4.663 7.771 1.286 1.00 97.69 93 PHE A N 1
ATOM 672 C CA . PHE A 1 93 ? 5.270 8.796 0.430 1.00 97.69 93 PHE A CA 1
ATOM 673 C C . PHE A 1 93 ? 4.755 8.699 -1.008 1.00 97.69 93 PHE A C 1
ATOM 675 O O . PHE A 1 93 ? 5.514 8.697 -1.980 1.00 97.69 93 PHE A O 1
ATOM 682 N N . THR A 1 94 ? 3.436 8.588 -1.125 1.00 97.88 94 THR A N 1
ATOM 683 C CA . THR A 1 94 ? 2.726 8.656 -2.399 1.00 97.88 94 THR A CA 1
ATOM 684 C C . THR A 1 94 ? 1.842 9.901 -2.428 1.00 97.88 94 THR A C 1
ATOM 686 O O . THR A 1 94 ? 1.751 10.652 -1.452 1.00 97.88 94 THR A O 1
ATOM 689 N N . LEU A 1 95 ? 1.187 10.153 -3.556 1.00 96.81 95 LEU A N 1
ATOM 690 C CA . LEU A 1 95 ? 0.211 11.235 -3.689 1.00 96.81 95 LEU A CA 1
ATOM 691 C C . LEU A 1 95 ? -1.213 10.795 -3.317 1.00 96.81 95 LEU A C 1
ATOM 693 O O . LEU A 1 95 ? -2.166 11.479 -3.685 1.00 96.81 95 LEU A O 1
ATOM 697 N N . LEU A 1 96 ? -1.355 9.679 -2.591 1.00 97.81 96 LEU A N 1
ATOM 698 C CA . LEU A 1 96 ? -2.637 9.060 -2.280 1.00 97.81 96 LEU A CA 1
ATOM 699 C C . LEU A 1 96 ? -3.531 10.034 -1.508 1.00 97.81 96 LEU A C 1
ATOM 701 O O . LEU A 1 96 ? -3.216 10.409 -0.380 1.00 97.81 96 LEU A O 1
ATOM 705 N N . SER A 1 97 ? -4.637 10.439 -2.124 1.00 96.00 97 SER A N 1
ATOM 706 C CA . SER A 1 97 ? -5.591 11.412 -1.584 1.00 96.00 97 SER A CA 1
ATOM 707 C C . SER A 1 97 ? -7.011 10.863 -1.461 1.00 96.00 97 SER A C 1
ATOM 709 O O . SER A 1 97 ? -7.825 11.461 -0.761 1.00 96.00 97 SER A O 1
ATOM 711 N N . HIS A 1 98 ? -7.302 9.715 -2.081 1.00 94.75 98 HIS A N 1
ATOM 712 C CA . HIS A 1 98 ? -8.613 9.075 -2.033 1.00 94.75 98 HIS A CA 1
ATOM 713 C C . HIS A 1 98 ? -8.514 7.550 -1.878 1.00 94.75 98 HIS A C 1
ATOM 715 O O . HIS A 1 98 ? -7.681 6.902 -2.506 1.00 94.75 98 HIS A O 1
ATOM 721 N N . VAL A 1 99 ? -9.403 6.965 -1.075 1.00 95.94 99 VAL A N 1
ATOM 722 C CA . VAL A 1 99 ? -9.585 5.511 -0.950 1.00 95.94 99 VAL A CA 1
ATOM 723 C C . VAL A 1 99 ? -11.079 5.224 -1.055 1.00 95.94 99 VAL A C 1
ATOM 725 O O . VAL A 1 99 ? -11.855 5.736 -0.247 1.00 95.94 99 VAL A O 1
ATOM 728 N N . ALA A 1 100 ? -11.480 4.425 -2.044 1.00 93.75 100 ALA A N 1
ATOM 729 C CA . ALA A 1 100 ? -12.874 4.026 -2.218 1.00 93.75 100 ALA A CA 1
ATOM 730 C C . ALA A 1 100 ? -13.366 3.175 -1.030 1.00 93.75 100 ALA A C 1
ATOM 732 O O . ALA A 1 100 ? -12.580 2.458 -0.408 1.00 93.75 100 ALA A O 1
ATOM 733 N N . GLU A 1 101 ? -14.670 3.216 -0.721 1.00 90.31 101 GLU A N 1
ATOM 734 C CA . GLU A 1 101 ? -15.246 2.460 0.411 1.00 90.31 101 GLU A CA 1
ATOM 735 C C . GLU A 1 101 ? -15.018 0.948 0.305 1.00 90.31 101 GLU A C 1
ATOM 737 O O . GLU A 1 101 ? -14.868 0.267 1.313 1.00 90.31 101 GLU A O 1
ATOM 742 N N . ASP A 1 102 ? -14.967 0.424 -0.917 1.00 91.62 102 ASP A N 1
ATOM 743 C CA . ASP A 1 102 ? -14.823 -0.995 -1.216 1.00 91.62 102 ASP A CA 1
ATOM 744 C C . ASP A 1 102 ? -13.420 -1.368 -1.718 1.00 91.62 102 ASP A C 1
ATOM 746 O O . ASP A 1 102 ? -13.213 -2.494 -2.182 1.00 91.62 102 ASP A O 1
ATOM 750 N N . ALA A 1 103 ? -12.444 -0.456 -1.600 1.00 95.44 103 ALA A N 1
ATOM 751 C CA . ALA A 1 103 ? -11.083 -0.661 -2.093 1.00 95.44 103 ALA A CA 1
ATOM 752 C C . ALA A 1 103 ? -10.471 -1.974 -1.583 1.00 95.44 103 ALA A C 1
ATOM 754 O O . ALA A 1 103 ? -9.829 -2.701 -2.336 1.00 95.44 103 ALA A O 1
ATOM 755 N N . PHE A 1 104 ? -10.732 -2.326 -0.324 1.00 94.38 104 PHE A N 1
ATOM 756 C CA . PHE A 1 104 ? -10.153 -3.501 0.325 1.00 94.38 104 PHE A CA 1
ATOM 757 C C . PHE A 1 104 ? -11.117 -4.689 0.438 1.00 94.38 104 PHE A C 1
ATOM 759 O O . PHE A 1 104 ? -10.867 -5.613 1.211 1.00 94.38 104 PHE A O 1
ATOM 766 N N . PHE A 1 105 ? -12.222 -4.696 -0.315 1.00 91.94 105 PHE A N 1
ATOM 767 C CA . PHE A 1 105 ? -13.292 -5.682 -0.134 1.00 91.94 105 PHE A CA 1
ATOM 768 C C . PHE A 1 105 ? -12.820 -7.139 -0.238 1.00 91.94 105 PHE A C 1
ATOM 770 O O . PHE A 1 105 ? -13.245 -7.985 0.543 1.00 91.94 105 PHE A O 1
ATOM 777 N N . ASN A 1 106 ? -11.942 -7.443 -1.196 1.00 91.88 106 ASN A N 1
ATOM 778 C CA . ASN A 1 106 ? -11.492 -8.814 -1.460 1.00 91.88 106 ASN A CA 1
ATOM 779 C C . ASN A 1 106 ? -10.351 -9.273 -0.525 1.00 91.88 106 ASN A C 1
ATOM 781 O O . ASN A 1 106 ? -9.907 -10.418 -0.616 1.00 91.88 106 ASN A O 1
ATOM 785 N N . LEU A 1 107 ? -9.851 -8.403 0.358 1.00 94.69 107 LEU A N 1
ATOM 786 C CA . LEU A 1 107 ? -8.636 -8.637 1.142 1.00 94.69 107 LEU A CA 1
ATOM 787 C C . LEU A 1 107 ? -8.919 -9.315 2.486 1.00 94.69 107 LEU A C 1
ATOM 789 O O . LEU A 1 107 ? -8.555 -8.825 3.553 1.00 94.69 107 LEU A O 1
ATOM 793 N N . VAL A 1 108 ? -9.553 -10.483 2.423 1.00 91.06 108 VAL A N 1
ATOM 794 C CA . VAL A 1 108 ? -10.044 -11.233 3.593 1.00 91.06 108 VAL A CA 1
ATOM 795 C C . VAL A 1 108 ? -8.945 -11.785 4.508 1.00 91.06 108 VAL A C 1
ATOM 797 O O . VAL A 1 108 ? -9.257 -12.333 5.557 1.00 91.06 108 VAL A O 1
ATOM 800 N N . LYS A 1 109 ? -7.668 -11.688 4.119 1.00 94.44 109 LYS A N 1
ATOM 801 C CA . LYS A 1 109 ? -6.504 -12.110 4.919 1.00 94.44 109 LYS A CA 1
ATOM 802 C C . LYS A 1 109 ? -5.711 -10.934 5.488 1.00 94.44 109 LYS A C 1
ATOM 804 O O . LYS A 1 109 ? -4.744 -11.157 6.219 1.00 94.44 109 LYS A O 1
ATOM 809 N N . LEU A 1 110 ? -6.104 -9.697 5.179 1.00 95.31 110 LEU A 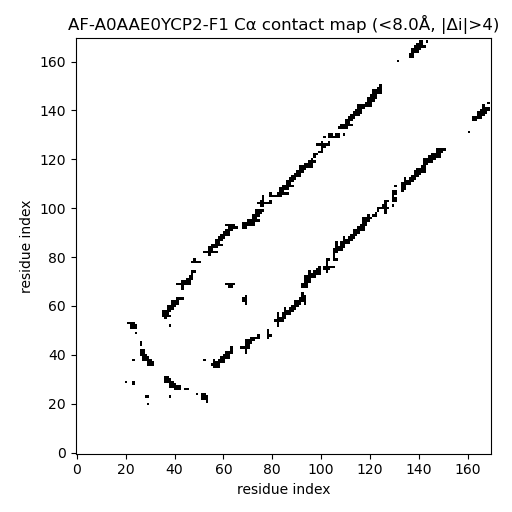N 1
ATOM 810 C CA . LEU A 1 110 ? -5.328 -8.517 5.531 1.00 95.31 110 LEU A CA 1
ATOM 811 C C . LEU A 1 110 ? -5.319 -8.317 7.045 1.00 95.31 110 LEU A C 1
ATOM 813 O O . LEU A 1 110 ? -6.370 -8.195 7.675 1.00 95.31 110 LEU A O 1
ATOM 817 N N . LYS A 1 111 ? -4.114 -8.257 7.613 1.00 94.25 111 LYS A N 1
ATOM 818 C CA . LYS A 1 111 ? -3.875 -8.044 9.046 1.00 94.25 111 LYS A CA 1
ATOM 819 C C . LYS A 1 111 ? -3.315 -6.662 9.340 1.00 94.25 111 LYS A C 1
ATOM 821 O O . LYS A 1 111 ? -3.545 -6.130 10.424 1.00 94.25 111 LYS A O 1
ATOM 826 N N . ARG A 1 112 ? -2.568 -6.085 8.399 1.00 94.62 112 ARG A N 1
ATOM 827 C CA . ARG A 1 112 ? -1.842 -4.828 8.587 1.00 94.62 112 ARG A CA 1
ATOM 828 C C . ARG A 1 112 ? -1.999 -3.919 7.374 1.00 94.62 112 ARG A C 1
ATOM 830 O O . ARG A 1 112 ? -1.663 -4.314 6.259 1.00 94.62 112 ARG A O 1
ATOM 837 N N . LEU A 1 113 ? -2.456 -2.696 7.617 1.00 95.50 113 LEU A N 1
ATOM 838 C CA . LEU A 1 113 ? -2.596 -1.653 6.607 1.00 95.50 113 LEU A CA 1
ATOM 839 C C . LEU A 1 113 ? -1.897 -0.371 7.066 1.00 95.50 113 LEU A C 1
ATOM 841 O O . LEU A 1 113 ? -2.250 0.226 8.080 1.00 95.50 113 LEU A O 1
ATOM 845 N N . GLU A 1 114 ? -0.906 0.068 6.302 1.00 96.50 114 GLU A N 1
ATOM 846 C CA . GLU A 1 114 ? -0.138 1.280 6.575 1.00 96.50 114 GLU A CA 1
ATOM 847 C C . GLU A 1 114 ? -0.252 2.243 5.390 1.00 96.50 114 GLU A C 1
ATOM 849 O O . GLU A 1 114 ? 0.315 1.983 4.331 1.00 96.50 114 GLU A O 1
ATOM 854 N N . LEU A 1 115 ? -0.954 3.366 5.570 1.00 96.19 115 LEU A N 1
ATOM 855 C CA . LEU A 1 115 ? -1.130 4.424 4.559 1.00 96.19 115 LEU A CA 1
ATOM 856 C C . LEU A 1 115 ? -0.463 5.737 5.003 1.00 96.19 115 LEU A C 1
ATOM 858 O O . LEU A 1 115 ? -1.014 6.830 4.837 1.00 96.19 115 LEU A O 1
ATOM 862 N N . ASN A 1 116 ? 0.715 5.628 5.610 1.00 94.81 116 ASN A N 1
ATOM 863 C CA . ASN A 1 116 ? 1.424 6.742 6.236 1.00 94.81 116 ASN A CA 1
ATOM 864 C C . ASN A 1 116 ? 2.012 7.728 5.215 1.00 94.81 116 ASN A C 1
ATOM 866 O O . ASN A 1 116 ? 2.389 7.330 4.121 1.00 94.81 116 ASN A O 1
ATOM 870 N N . ASN A 1 117 ? 2.214 8.991 5.600 1.00 96.12 117 ASN A N 1
ATOM 871 C CA . ASN A 1 117 ? 2.888 10.004 4.766 1.00 96.12 117 ASN A CA 1
ATOM 872 C C . ASN A 1 117 ? 2.263 10.146 3.364 1.00 96.12 117 ASN A C 1
ATOM 874 O O . ASN A 1 117 ? 2.975 10.131 2.356 1.00 96.12 117 ASN A O 1
ATOM 878 N N . ASN A 1 118 ? 0.937 10.237 3.302 1.00 97.19 118 ASN A N 1
ATOM 879 C CA . ASN A 1 118 ? 0.186 10.455 2.069 1.00 97.19 118 ASN A CA 1
ATOM 880 C C . ASN A 1 118 ? -0.587 11.786 2.154 1.00 97.19 118 ASN A C 1
ATOM 882 O O . ASN A 1 118 ? -0.266 12.667 2.957 1.00 97.19 118 ASN A O 1
ATOM 886 N N . ARG A 1 119 ? -1.574 11.977 1.277 1.00 96.06 119 ARG A N 1
ATOM 887 C CA . ARG A 1 119 ? -2.375 13.202 1.147 1.00 96.06 119 ARG A CA 1
ATOM 888 C C . ARG A 1 119 ? -3.851 12.959 1.460 1.00 96.06 119 ARG A C 1
ATOM 890 O O . ARG A 1 119 ? -4.705 13.683 0.951 1.00 96.06 119 ARG A O 1
ATOM 897 N N . LEU A 1 120 ? -4.156 11.945 2.269 1.00 93.94 120 LEU A N 1
ATOM 898 C CA . LEU A 1 120 ? -5.528 11.651 2.668 1.00 93.94 120 LEU A CA 1
ATOM 899 C C . LEU A 1 120 ? -6.044 12.792 3.547 1.00 93.94 120 LEU A C 1
ATOM 901 O O . LEU A 1 120 ? -5.504 13.056 4.619 1.00 93.94 120 LEU A O 1
ATOM 905 N N . SER A 1 121 ? -7.091 13.469 3.087 1.00 90.69 121 SER A N 1
ATOM 906 C CA . SER A 1 121 ? -7.8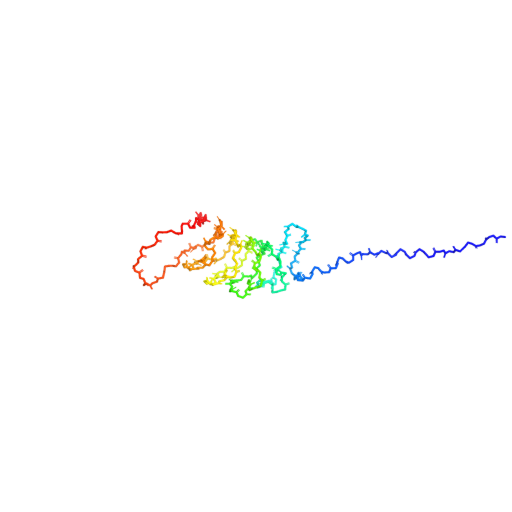00 14.480 3.874 1.00 90.69 121 SER A CA 1
ATOM 907 C C . SER A 1 121 ? -9.016 13.896 4.583 1.00 90.69 121 SER A C 1
ATOM 909 O O . SER A 1 121 ? -9.446 14.435 5.594 1.00 90.69 1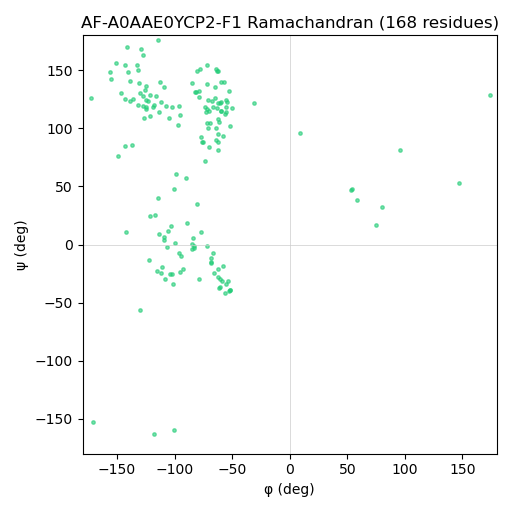21 SER A O 1
ATOM 911 N N . SER A 1 122 ? -9.567 12.789 4.084 1.00 86.88 122 SER A N 1
ATOM 912 C CA . SER A 1 122 ? -10.740 12.149 4.669 1.00 86.88 122 SER A CA 1
ATOM 913 C C . SER A 1 122 ? -10.766 10.639 4.436 1.00 86.88 122 SER A C 1
ATOM 915 O O . SER A 1 122 ? -10.144 10.141 3.496 1.00 86.88 122 SER A O 1
ATOM 917 N N . ILE A 1 123 ? -11.480 9.915 5.302 1.00 87.75 123 ILE A N 1
ATOM 918 C CA . ILE A 1 123 ? -11.797 8.486 5.153 1.00 87.75 123 ILE A CA 1
ATOM 919 C C . ILE A 1 123 ? -13.295 8.287 5.385 1.00 87.75 123 ILE A C 1
ATOM 921 O O . ILE A 1 123 ? -13.877 8.898 6.283 1.00 87.75 123 ILE A O 1
ATOM 925 N N . LEU A 1 124 ? -13.913 7.435 4.566 1.00 86.56 124 LEU A N 1
ATOM 926 C CA . LEU A 1 124 ? -15.335 7.113 4.655 1.00 86.56 124 LEU A CA 1
ATOM 927 C C . LEU A 1 124 ? -15.578 6.061 5.758 1.00 86.56 124 LEU A C 1
ATOM 929 O O . LEU A 1 124 ? -14.715 5.209 5.987 1.00 86.56 124 LEU A O 1
ATOM 933 N N . PRO A 1 125 ? -16.748 6.065 6.431 1.00 75.62 125 PRO A N 1
ATOM 934 C CA . PRO A 1 125 ? -17.015 5.193 7.582 1.00 75.62 125 PRO A CA 1
ATOM 935 C C . PRO A 1 125 ? -16.803 3.704 7.298 1.00 75.62 125 PRO A C 1
ATOM 937 O O . PRO A 1 125 ? -16.375 2.948 8.167 1.00 75.62 125 PRO A O 1
ATOM 940 N N . ASN A 1 126 ? -17.106 3.282 6.069 1.00 81.31 126 ASN A N 1
ATOM 941 C CA . ASN A 1 126 ? -17.134 1.877 5.684 1.00 81.31 126 ASN A CA 1
ATOM 942 C C . ASN A 1 126 ? -15.872 1.413 4.954 1.00 81.31 126 ASN A C 1
ATOM 944 O O . ASN A 1 126 ? -15.796 0.231 4.621 1.00 81.31 126 ASN A O 1
ATOM 948 N N . THR A 1 127 ? -14.869 2.281 4.762 1.00 84.44 127 THR A N 1
ATOM 949 C CA . THR A 1 127 ? -13.637 1.959 4.016 1.00 84.44 127 THR A CA 1
ATOM 950 C C . THR A 1 127 ? -12.925 0.704 4.532 1.00 84.44 127 THR A C 1
ATOM 952 O O . THR A 1 127 ? -12.302 -0.016 3.758 1.00 84.44 127 THR A O 1
ATOM 955 N N . PHE A 1 128 ? -13.022 0.409 5.833 1.00 84.94 128 PHE A N 1
ATOM 956 C CA . PHE A 1 128 ? -12.387 -0.765 6.447 1.00 84.94 128 PHE A CA 1
ATOM 957 C C . PHE A 1 128 ? -13.381 -1.856 6.871 1.00 84.94 128 PHE A C 1
ATOM 959 O O . PHE A 1 128 ? -12.975 -2.857 7.458 1.00 84.94 128 PHE A O 1
ATOM 966 N N . SER A 1 129 ? -14.676 -1.688 6.584 1.00 80.75 129 SER A N 1
ATOM 967 C CA . SER A 1 129 ? -15.740 -2.581 7.069 1.00 80.75 129 SER A CA 1
ATOM 968 C C . SER A 1 129 ? -15.568 -4.031 6.601 1.00 80.75 129 SER A C 1
ATOM 970 O O . SER A 1 129 ? -15.783 -4.961 7.377 1.00 80.75 129 SER A O 1
ATOM 972 N N . SER A 1 130 ? -15.087 -4.237 5.371 1.00 80.88 130 SER A N 1
ATOM 973 C CA . SER A 1 130 ? -14.828 -5.565 4.800 1.00 80.88 130 SER A CA 1
ATOM 974 C C . SER A 1 130 ? -13.673 -6.318 5.465 1.00 80.88 130 SER A C 1
ATOM 976 O O . SER A 1 130 ? -13.541 -7.524 5.282 1.00 80.88 130 SER A O 1
ATOM 978 N N . LEU A 1 131 ? -12.828 -5.620 6.227 1.00 82.31 131 LEU A N 1
ATOM 979 C CA . LEU A 1 131 ? -11.621 -6.169 6.843 1.00 82.31 131 LEU A CA 1
ATOM 980 C C . LEU A 1 131 ? -11.840 -6.611 8.302 1.00 82.31 131 LEU A C 1
ATOM 982 O O . LEU A 1 131 ? -10.939 -7.185 8.914 1.00 82.31 131 LEU A O 1
ATOM 986 N N . GLY A 1 132 ? -13.018 -6.325 8.875 1.00 67.50 132 GLY A N 1
ATOM 987 C CA . GLY A 1 132 ? -13.262 -6.250 10.322 1.00 67.50 132 GLY A CA 1
ATOM 988 C C . GLY A 1 132 ? -12.952 -7.495 11.165 1.00 67.50 132 GLY A C 1
ATOM 989 O O . GLY A 1 132 ? -12.789 -7.361 12.373 1.00 67.50 132 GLY A O 1
ATOM 990 N N . ALA A 1 133 ? -12.836 -8.686 10.571 1.00 74.12 133 ALA A N 1
ATOM 991 C CA . ALA A 1 133 ? -12.480 -9.911 11.297 1.00 74.12 133 ALA A CA 1
ATOM 992 C C . ALA A 1 133 ? -10.972 -10.223 11.302 1.00 74.12 133 ALA A C 1
ATOM 994 O O . ALA A 1 133 ? -10.510 -10.976 12.158 1.00 74.12 133 ALA A O 1
ATOM 995 N N . THR A 1 134 ? -10.198 -9.680 10.357 1.00 83.81 134 THR A N 1
ATOM 996 C CA . THR A 1 134 ? -8.779 -10.039 10.173 1.00 83.81 134 THR A CA 1
ATOM 997 C C . THR A 1 134 ? -7.819 -8.895 10.437 1.00 83.81 134 THR A C 1
ATOM 999 O O . THR A 1 134 ? -6.650 -9.140 10.742 1.00 83.81 134 THR A O 1
ATOM 1002 N N . LEU A 1 135 ? -8.296 -7.653 10.340 1.00 87.50 135 LEU A N 1
ATOM 1003 C CA . LEU A 1 135 ? -7.463 -6.471 10.486 1.00 87.50 135 LEU A CA 1
ATOM 1004 C C . LEU A 1 135 ? -7.049 -6.268 11.944 1.00 87.50 135 LEU A C 1
ATOM 1006 O O . LEU A 1 135 ? -7.875 -6.007 12.813 1.00 87.50 135 LEU A O 1
ATOM 1010 N N . ALA A 1 136 ? -5.748 -6.353 12.196 1.00 89.12 136 ALA A N 1
ATOM 1011 C CA . ALA A 1 136 ? -5.159 -6.171 13.517 1.00 89.12 136 ALA A CA 1
ATOM 1012 C C . ALA A 1 136 ? -4.519 -4.786 13.688 1.00 89.12 136 ALA A C 1
ATOM 1014 O O . ALA A 1 136 ? -4.367 -4.309 14.810 1.00 89.12 136 ALA A O 1
ATOM 1015 N N . PHE A 1 137 ? -4.105 -4.146 12.590 1.00 88.00 137 PHE A N 1
ATOM 1016 C CA . PHE A 1 137 ? -3.377 -2.883 12.640 1.00 88.00 137 PHE A CA 1
ATOM 1017 C C . PHE A 1 137 ? -3.697 -1.977 11.453 1.00 88.00 137 PHE A C 1
ATOM 1019 O O . PHE A 1 137 ? -3.579 -2.392 10.297 1.00 88.00 137 PHE A O 1
ATOM 1026 N N . VAL A 1 138 ? -4.011 -0.716 11.756 1.00 89.25 138 VAL A N 1
ATOM 1027 C CA . VAL A 1 138 ? -4.130 0.368 10.778 1.00 89.25 138 VAL A CA 1
ATOM 1028 C C . VAL A 1 138 ? -3.318 1.563 11.249 1.00 89.25 138 VAL A C 1
ATOM 1030 O O . VAL A 1 138 ? -3.468 2.015 12.383 1.00 89.25 138 VAL A O 1
ATOM 1033 N N . SER A 1 139 ? -2.490 2.104 10.359 1.00 91.00 139 SER A N 1
ATOM 1034 C CA . SER A 1 139 ? -1.807 3.376 10.583 1.00 91.00 139 SER A CA 1
ATOM 1035 C C . SER A 1 139 ? -2.047 4.327 9.422 1.00 91.00 139 SER A C 1
ATOM 1037 O O . SER A 1 139 ? -1.835 3.976 8.259 1.00 91.00 139 SER A O 1
ATOM 1039 N N . LEU A 1 140 ? -2.503 5.532 9.762 1.00 91.56 140 LEU A N 1
ATOM 1040 C CA . LEU A 1 140 ? -2.775 6.636 8.838 1.00 91.56 140 LEU A CA 1
ATOM 1041 C C . LEU A 1 140 ? -1.933 7.868 9.207 1.00 91.56 140 LEU A C 1
ATOM 1043 O O . LEU A 1 140 ? -2.311 9.004 8.924 1.00 91.56 140 LEU A O 1
ATOM 1047 N N . SER A 1 141 ? -0.801 7.658 9.877 1.00 90.56 141 SER A N 1
ATOM 1048 C CA . SER A 1 141 ? 0.029 8.736 10.410 1.00 90.56 141 SER A CA 1
ATOM 1049 C C . SER A 1 141 ? 0.568 9.644 9.302 1.00 90.56 141 SER A C 1
ATOM 1051 O O . SER A 1 141 ? 0.840 9.202 8.186 1.00 90.56 141 SER A O 1
ATOM 1053 N N . ASN A 1 142 ? 0.763 10.926 9.616 1.00 92.06 142 ASN A N 1
ATOM 1054 C CA . ASN A 1 142 ? 1.265 11.930 8.671 1.00 92.06 142 ASN A CA 1
ATOM 1055 C C . ASN A 1 142 ? 0.391 12.094 7.409 1.00 92.06 142 ASN A C 1
ATOM 1057 O O . ASN A 1 142 ? 0.908 12.296 6.312 1.00 92.06 142 ASN A O 1
ATOM 1061 N N . ASN A 1 143 ? -0.932 12.027 7.569 1.00 91.19 143 ASN A N 1
ATOM 1062 C CA . ASN A 1 143 ? -1.907 12.501 6.588 1.00 91.19 143 ASN A CA 1
ATOM 1063 C C . ASN A 1 143 ? -2.498 13.826 7.089 1.00 91.19 143 ASN A C 1
ATOM 1065 O O . ASN A 1 143 ? -3.204 13.869 8.097 1.00 91.19 143 ASN A O 1
ATOM 1069 N N . ARG A 1 144 ? -2.142 14.938 6.439 1.00 87.56 144 ARG A N 1
ATOM 1070 C CA . ARG A 1 144 ? -2.473 16.281 6.936 1.00 87.56 144 ARG A CA 1
ATOM 1071 C C . ARG A 1 144 ? -3.971 16.565 6.800 1.00 87.56 144 ARG A C 1
ATOM 1073 O O . ARG A 1 144 ? -4.497 16.555 5.693 1.00 87.56 144 ARG A O 1
ATOM 1080 N N . GLY A 1 145 ? -4.618 16.918 7.912 1.00 82.50 145 GLY A N 1
ATOM 1081 C CA . GLY A 1 145 ? -6.039 17.291 7.930 1.00 82.50 145 GLY A CA 1
ATOM 1082 C C . GLY A 1 145 ? -6.998 16.106 7.802 1.00 82.50 145 GLY A C 1
ATOM 1083 O O .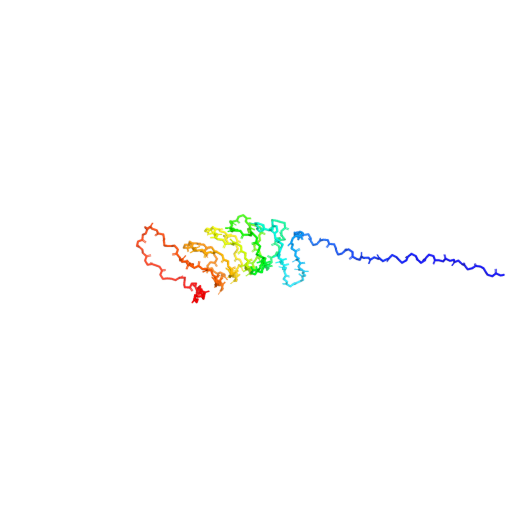 GLY A 1 145 ? -8.167 16.312 7.482 1.00 82.50 145 GLY A O 1
ATOM 1084 N N . LEU A 1 146 ? -6.500 14.888 8.038 1.00 85.94 146 LEU A N 1
ATOM 1085 C CA . LEU A 1 146 ? -7.293 13.670 8.009 1.00 85.94 146 LEU A CA 1
ATOM 1086 C C . LEU A 1 146 ? -8.431 13.725 9.037 1.00 85.94 146 LEU A C 1
ATOM 1088 O O . LEU A 1 146 ? -8.183 13.848 10.234 1.00 85.94 146 LEU A O 1
ATOM 1092 N N . HIS A 1 147 ? -9.664 13.576 8.563 1.00 82.50 147 HIS A N 1
ATOM 1093 C CA . HIS A 1 147 ? -10.859 13.426 9.393 1.00 82.50 147 HIS A CA 1
ATOM 1094 C C . HIS A 1 147 ? -11.723 12.260 8.897 1.00 82.50 147 HIS A C 1
ATOM 1096 O O . HIS A 1 147 ? -11.668 11.869 7.730 1.00 82.50 147 HIS A O 1
ATOM 1102 N N . LEU A 1 148 ? -12.519 11.675 9.788 1.00 77.94 148 LEU A N 1
ATOM 1103 C CA . LEU A 1 148 ? -13.524 10.688 9.401 1.00 77.94 148 LEU A CA 1
ATOM 1104 C C . LEU A 1 148 ? -14.761 11.430 8.896 1.00 77.94 148 LEU A C 1
ATOM 1106 O O . LEU A 1 148 ? -15.231 12.360 9.551 1.00 77.94 148 LEU A O 1
ATOM 1110 N N . LEU A 1 149 ? -15.280 11.040 7.734 1.00 76.12 149 LEU A N 1
ATOM 1111 C CA . LEU A 1 149 ? -16.567 11.546 7.261 1.00 76.12 149 LEU A CA 1
ATOM 1112 C C . LEU A 1 149 ? -17.671 10.801 8.000 1.00 76.12 149 LEU A C 1
ATOM 1114 O O . LEU A 1 149 ? -17.689 9.577 7.981 1.00 76.12 149 LEU A O 1
ATOM 1118 N N . GLU A 1 150 ? -18.600 11.513 8.632 1.00 61.19 150 GLU A N 1
ATOM 1119 C CA . GLU A 1 150 ? -19.829 10.905 9.144 1.00 61.19 150 GLU A CA 1
ATOM 1120 C C . GLU A 1 150 ? -20.873 10.834 8.027 1.00 61.19 150 GLU A C 1
ATOM 1122 O O . GLU A 1 150 ? -21.040 11.770 7.239 1.00 61.19 150 GLU A O 1
ATOM 1127 N N . ARG A 1 151 ? -21.604 9.719 7.941 1.00 56.53 151 ARG A N 1
ATOM 1128 C CA . ARG A 1 151 ? -22.711 9.609 6.989 1.00 56.53 151 ARG A CA 1
ATOM 1129 C C . ARG A 1 151 ? -23.847 10.514 7.468 1.00 56.53 151 ARG A C 1
ATOM 1131 O O . ARG A 1 151 ? -24.440 10.259 8.512 1.00 56.53 151 ARG A O 1
ATOM 1138 N N . SER A 1 152 ? -24.166 11.556 6.701 1.00 43.19 152 SER A N 1
ATOM 1139 C CA . SER A 1 152 ? -25.339 12.392 6.972 1.00 43.19 152 SER A CA 1
ATOM 1140 C C . SER A 1 152 ? -26.603 11.524 6.914 1.00 43.19 152 SER A C 1
ATOM 1142 O O . SER A 1 152 ? -26.920 10.949 5.873 1.00 43.19 152 SER A O 1
ATOM 1144 N N . GLY A 1 153 ? -27.284 11.388 8.055 1.00 44.75 153 GLY A N 1
ATOM 1145 C CA . GLY A 1 153 ? -28.545 10.658 8.197 1.00 44.75 153 GLY A CA 1
ATOM 1146 C C . GLY A 1 153 ? -28.399 9.213 8.681 1.00 44.75 153 GLY A C 1
ATOM 1147 O O . GLY A 1 153 ? -28.428 8.285 7.879 1.00 44.75 153 GLY A O 1
ATOM 1148 N N . THR A 1 154 ? -28.247 9.027 9.996 1.00 35.75 154 THR A N 1
ATOM 1149 C CA . THR A 1 154 ? -29.251 8.426 10.906 1.00 35.75 154 THR A CA 1
ATOM 1150 C C . THR A 1 154 ? -28.631 8.250 12.293 1.00 35.75 154 THR A C 1
ATOM 1152 O O . THR A 1 154 ? -27.572 7.646 12.435 1.00 35.75 154 THR A O 1
ATOM 1155 N N . SER A 1 155 ? -29.322 8.744 13.321 1.00 53.78 155 SER A N 1
ATOM 1156 C CA . SER A 1 155 ? -29.093 8.371 14.717 1.00 53.78 155 SER A CA 1
ATOM 1157 C C . SER A 1 155 ? -29.220 6.854 14.871 1.00 53.78 155 SER A C 1
ATOM 1159 O O . SER A 1 155 ? -30.320 6.335 14.706 1.00 53.78 155 SER A O 1
ATOM 1161 N N . GLN A 1 156 ? -28.126 6.149 15.172 1.00 40.91 156 GLN A N 1
ATOM 1162 C CA . GLN A 1 156 ? -28.131 5.045 16.134 1.00 40.91 156 GLN A CA 1
ATOM 1163 C C . GLN A 1 156 ? -26.719 4.526 16.429 1.00 40.91 156 GLN A C 1
ATOM 1165 O O . GLN A 1 156 ? -25.950 4.130 15.560 1.00 40.91 156 GLN A O 1
ATOM 1170 N N . ARG A 1 157 ? -26.441 4.521 17.730 1.00 57.50 157 ARG A N 1
ATOM 1171 C CA . ARG A 1 157 ? -25.424 3.782 18.472 1.00 57.50 157 ARG A CA 1
ATOM 1172 C C . ARG A 1 157 ? -25.085 2.415 17.855 1.00 57.50 157 ARG A C 1
ATOM 1174 O O . ARG A 1 157 ? -25.932 1.530 17.823 1.00 57.50 157 ARG A O 1
ATOM 1181 N N . SER A 1 158 ? -23.818 2.210 17.508 1.00 37.44 158 SER A N 1
ATOM 1182 C CA . SER A 1 158 ? -23.206 0.878 17.491 1.00 37.44 158 SER A CA 1
ATOM 1183 C C . SER A 1 158 ? -21.755 0.980 17.951 1.00 37.44 158 SER A C 1
ATOM 1185 O O . SER A 1 158 ? -20.817 1.100 17.166 1.00 37.44 158 SER A O 1
ATOM 1187 N N . GLU A 1 159 ? -21.589 0.944 19.271 1.00 51.78 159 GLU A N 1
ATOM 1188 C CA . GLU A 1 159 ? -20.348 0.541 19.924 1.00 51.78 159 GLU A CA 1
ATOM 1189 C C . GLU A 1 159 ? -19.969 -0.861 19.407 1.00 51.78 159 GLU A C 1
ATOM 1191 O O . GLU A 1 159 ? -20.759 -1.784 19.593 1.00 51.78 159 GLU A O 1
ATOM 1196 N N . ARG A 1 160 ? -18.804 -0.999 18.749 1.00 36.94 160 ARG A N 1
ATOM 1197 C CA . ARG A 1 160 ? -17.945 -2.211 18.611 1.00 36.94 160 ARG A CA 1
ATOM 1198 C C . ARG A 1 160 ? -17.204 -2.297 17.272 1.00 36.94 160 ARG A C 1
ATOM 1200 O O . ARG A 1 160 ? -17.213 -3.337 16.642 1.00 36.94 160 ARG A O 1
ATOM 1207 N N . PHE A 1 161 ? -16.471 -1.259 16.886 1.00 39.41 161 PHE A N 1
ATOM 1208 C CA . PHE A 1 161 ? -15.228 -1.437 16.125 1.00 39.41 161 PHE A CA 1
ATOM 1209 C C . PHE A 1 161 ? -14.302 -0.287 16.504 1.00 39.41 161 PHE A C 1
ATOM 1211 O O . PHE A 1 161 ? -14.154 0.678 15.760 1.00 39.41 161 PHE A O 1
ATOM 1218 N N . THR A 1 162 ? -13.697 -0.347 17.693 1.00 36.16 162 THR A N 1
ATOM 1219 C CA . THR A 1 162 ? -12.581 0.549 18.020 1.00 36.16 162 THR A CA 1
ATOM 1220 C C . THR A 1 162 ? -11.366 0.065 17.238 1.00 36.16 162 THR A C 1
ATOM 1222 O O . THR A 1 162 ? -10.448 -0.544 17.779 1.00 36.16 162 THR A O 1
ATOM 1225 N N . LEU A 1 163 ? -11.385 0.275 15.923 1.00 45.12 163 LEU A N 1
ATOM 1226 C CA . LEU A 1 163 ? -10.172 0.277 15.131 1.00 45.12 163 LEU A CA 1
ATOM 1227 C C . LEU A 1 163 ? -9.350 1.422 15.713 1.00 45.12 163 LEU A C 1
ATOM 1229 O O . LEU A 1 163 ? -9.718 2.587 15.569 1.00 45.12 163 LEU A O 1
ATOM 1233 N N . VAL A 1 164 ? -8.304 1.092 16.472 1.00 46.38 164 VAL A N 1
ATOM 1234 C CA . VAL A 1 164 ? -7.389 2.103 17.001 1.00 46.38 164 VAL A CA 1
ATOM 1235 C C . VAL A 1 164 ? -6.605 2.629 15.804 1.00 46.38 164 VAL A C 1
ATOM 1237 O O . VAL A 1 164 ? -5.542 2.124 15.455 1.00 46.38 164 VAL A O 1
ATOM 1240 N N . VAL A 1 165 ? -7.197 3.593 15.104 1.00 53.06 165 VAL A N 1
ATOM 1241 C CA . VAL A 1 165 ? -6.540 4.353 14.052 1.00 53.06 165 VAL A CA 1
ATOM 1242 C C . VAL A 1 165 ? -5.543 5.257 14.760 1.00 53.06 165 VAL A C 1
ATOM 1244 O O . VAL A 1 165 ? -5.904 6.287 15.325 1.00 53.06 165 VAL A O 1
ATOM 1247 N N . TRP A 1 166 ? -4.274 4.863 14.760 1.00 46.97 166 TRP A N 1
ATOM 1248 C CA . TRP A 1 166 ? -3.205 5.730 15.239 1.00 46.97 166 TRP A CA 1
ATOM 1249 C C . TRP A 1 166 ? -2.912 6.766 14.145 1.00 46.97 166 TRP A C 1
ATOM 1251 O O . TRP A 1 166 ? -2.135 6.522 13.218 1.00 46.97 166 TRP A O 1
ATOM 1261 N N . ALA A 1 167 ? -3.574 7.920 14.221 1.00 41.31 167 ALA A N 1
ATOM 1262 C CA . ALA A 1 167 ? -3.197 9.115 13.478 1.00 41.31 167 ALA A CA 1
ATOM 1263 C C . ALA A 1 167 ? -2.358 10.001 14.408 1.00 41.31 167 ALA A C 1
ATOM 1265 O O . ALA A 1 167 ? -2.888 10.649 15.305 1.00 41.31 167 ALA A O 1
ATOM 1266 N N . SER A 1 168 ? -1.034 10.005 14.237 1.00 31.23 168 SER A N 1
ATOM 1267 C CA . SER A 1 168 ? -0.187 10.978 14.932 1.00 31.23 168 SER A CA 1
ATOM 1268 C C . SER A 1 168 ? -0.401 12.355 14.298 1.00 31.23 168 SER A C 1
ATOM 1270 O O . SER A 1 168 ? 0.057 12.600 13.180 1.00 31.23 168 SER A O 1
ATOM 1272 N N . THR A 1 169 ? -1.142 13.235 14.971 1.00 33.41 169 THR A N 1
ATOM 1273 C CA . THR A 1 169 ? -1.235 14.660 14.632 1.00 33.41 169 THR A CA 1
ATOM 1274 C C . THR A 1 169 ? -0.232 15.427 15.491 1.00 33.41 169 THR A C 1
ATOM 1276 O O . THR A 1 169 ? -0.403 15.505 16.708 1.00 33.41 169 THR A O 1
ATOM 1279 N N . LYS A 1 170 ? 0.819 15.964 14.866 1.00 28.73 170 LYS A N 1
ATOM 1280 C CA . LYS A 1 170 ? 1.578 17.099 15.407 1.00 28.73 170 LYS A CA 1
ATOM 1281 C C . LYS A 1 170 ? 1.032 18.390 14.819 1.00 28.73 170 LYS A C 1
ATOM 1283 O O . LYS A 1 170 ? 0.670 18.358 13.620 1.00 28.73 170 LYS A O 1
#

Radius of gyration: 22.35 Å; Cα contacts (8 Å, |Δi|>4): 350; chains: 1; bounding box: 85×52×52 Å

Mean predicted aligned error: 10.8 Å

pLDDT: mean 80.62, std 20.06, range [28.73, 98.31]

Foldseek 3Di:
DDDDDPDDPPPPPPPVPPPPPQLADPQWDWDDDDPATEIEGEDQVDQAQDPSHDLRHAEYAYDYDLVRARAHAEAACSSCVSNCNHQEYAYARHQHAYYDLCRCQSNQNHAYYHNEHYQHQEDEPRNCVNNQPHHNYYEHENHPNYDYDDDPDDDDDDPDDPRVHPYDDD

Sequence (170 aa):
MLSIISTTLLIWLFCAVAAPVRGCPLDCICSGGSIETRAMCSSPVIKTIPGSLSRATEILTIQGTQASPVPLTGLVRSDFGNLTELVHIKISFTLLSHVAEDAFFNLVKLKRLELNNNRLSSILPNTFSSLGATLAFVSLSNNRGLHLLERSGTSQRSERFTLVVWASTK